Protein AF-A0ABD0QAL6-F1 (afdb_monomer_lite)

Sequence (169 aa):
MEAVLKRLQTLTADQLRDELTGAGVKCGPITATTRSIFEKKLARALLDSQTDGSGDATADSGSSRPAEELQQPISEQNKEEVTHEAETPETESSSEGPCVYYGVCPQPDDPAAEEGSPHVYVNKTKALKVVMKLKSARFKAFATKEDAENFAKGVCVSPHKPSPEKTSA

Secondary structure (DSSP, 8-state):
-HHHHHHHHTS-HHHHHHHHHHTT-------TTTHHHHHHHHHHHHHHTTS-----S--------------------------------------SS---EEEEE--TT-TTS-TTS--EES-HHHHHHHHHHSTT-EEEEESSHHHHHHHHTT---------------

Structure (mmCIF, N/CA/C/O backbone):
data_AF-A0ABD0QAL6-F1
#
_entry.id   AF-A0ABD0QAL6-F1
#
loop_
_atom_site.group_PDB
_atom_site.id
_atom_site.type_symbol
_atom_site.label_atom_id
_atom_site.label_alt_id
_atom_site.label_comp_id
_atom_site.label_asym_id
_atom_site.label_entity_id
_atom_site.label_seq_id
_atom_site.pdbx_PDB_ins_code
_atom_site.Cartn_x
_atom_site.Cartn_y
_atom_site.Cartn_z
_atom_site.occupancy
_atom_site.B_iso_or_equiv
_atom_site.auth_seq_id
_atom_site.auth_comp_id
_atom_site.auth_asym_id
_atom_site.auth_atom_id
_atom_site.pdbx_PDB_model_num
ATOM 1 N N . MET A 1 1 ? 3.673 -25.387 -14.222 1.00 80.38 1 MET A N 1
ATOM 2 C CA . MET A 1 1 ? 4.090 -24.221 -13.404 1.00 80.38 1 MET A CA 1
ATOM 3 C C . MET A 1 1 ? 4.376 -24.588 -11.942 1.00 80.38 1 MET A C 1
ATOM 5 O O . MET A 1 1 ? 5.431 -24.221 -11.444 1.00 80.38 1 MET A O 1
ATOM 9 N N . GLU A 1 2 ? 3.504 -25.327 -11.245 1.00 86.44 2 GLU A N 1
ATOM 10 C CA . GLU A 1 2 ? 3.643 -25.580 -9.792 1.00 86.44 2 GLU A CA 1
ATOM 11 C C . GLU A 1 2 ? 4.881 -26.396 -9.377 1.00 86.44 2 GLU A C 1
ATOM 13 O O . GLU A 1 2 ? 5.520 -26.073 -8.377 1.00 86.44 2 GLU A O 1
ATOM 18 N N . ALA A 1 3 ? 5.287 -27.397 -10.166 1.00 91.50 3 ALA A N 1
ATOM 19 C CA . ALA A 1 3 ? 6.499 -28.178 -9.890 1.00 91.50 3 ALA A CA 1
ATOM 20 C C . ALA A 1 3 ? 7.778 -27.314 -9.884 1.00 91.50 3 ALA A C 1
ATOM 22 O O . ALA A 1 3 ? 8.664 -27.516 -9.055 1.00 91.50 3 ALA A O 1
ATOM 23 N N . VAL A 1 4 ? 7.842 -26.305 -10.763 1.00 92.12 4 VAL A N 1
ATOM 24 C CA . VAL A 1 4 ? 8.952 -25.342 -10.820 1.00 92.12 4 VAL A CA 1
ATOM 25 C C . VAL A 1 4 ? 8.924 -24.435 -9.594 1.00 92.12 4 VAL A C 1
ATOM 27 O O . VAL A 1 4 ? 9.952 -24.260 -8.950 1.00 92.12 4 VAL A O 1
ATOM 30 N N . LEU A 1 5 ? 7.748 -23.930 -9.205 1.00 91.62 5 LEU A N 1
ATOM 31 C CA . LEU A 1 5 ? 7.603 -23.106 -8.000 1.00 91.62 5 LEU A CA 1
ATOM 32 C C . LEU A 1 5 ? 8.067 -23.840 -6.742 1.00 91.62 5 LEU A C 1
ATOM 34 O O . LEU A 1 5 ? 8.791 -23.260 -5.940 1.00 91.62 5 LEU A O 1
ATOM 38 N N . LYS A 1 6 ? 7.730 -25.125 -6.599 1.00 93.94 6 LYS A N 1
ATOM 39 C CA . LYS A 1 6 ? 8.185 -25.938 -5.465 1.00 93.94 6 LYS A CA 1
ATOM 40 C C . LYS A 1 6 ? 9.713 -26.047 -5.408 1.00 93.94 6 LYS A C 1
ATOM 42 O O . LYS A 1 6 ? 10.277 -25.956 -4.323 1.00 93.94 6 LYS A O 1
ATOM 47 N N . ARG A 1 7 ? 10.392 -26.187 -6.556 1.00 94.12 7 ARG A N 1
ATOM 48 C CA . ARG A 1 7 ? 11.866 -26.149 -6.628 1.00 94.12 7 ARG A CA 1
ATOM 49 C C . ARG A 1 7 ? 12.398 -24.768 -6.239 1.00 94.12 7 ARG A C 1
ATOM 51 O O . ARG A 1 7 ? 13.269 -24.682 -5.379 1.00 94.12 7 ARG A O 1
ATOM 58 N N . LEU A 1 8 ? 11.858 -23.697 -6.818 1.00 92.44 8 LEU A N 1
ATOM 59 C CA . LEU A 1 8 ? 12.308 -22.328 -6.539 1.00 92.44 8 LEU A CA 1
ATOM 60 C C . LEU A 1 8 ? 12.112 -21.938 -5.065 1.00 92.44 8 LEU A C 1
ATOM 62 O O . LEU A 1 8 ? 12.945 -21.239 -4.498 1.00 92.44 8 LEU A O 1
ATOM 66 N N . GLN A 1 9 ? 11.074 -22.462 -4.409 1.00 91.62 9 GLN A N 1
ATOM 67 C CA . GLN A 1 9 ? 10.827 -22.249 -2.982 1.00 91.62 9 GLN A CA 1
ATOM 68 C C . GLN A 1 9 ? 11.879 -22.871 -2.063 1.00 91.62 9 GLN A C 1
ATOM 70 O O . GLN A 1 9 ? 12.004 -22.417 -0.925 1.00 91.62 9 GLN A O 1
ATOM 75 N N . THR A 1 10 ? 12.647 -23.860 -2.526 1.00 93.38 10 THR A N 1
ATOM 76 C CA . THR A 1 10 ? 13.748 -24.448 -1.741 1.00 93.38 10 THR A CA 1
ATOM 77 C C . THR A 1 10 ? 15.048 -23.645 -1.821 1.00 93.38 10 THR A C 1
ATOM 79 O O . THR A 1 10 ? 15.939 -23.863 -1.006 1.00 93.38 10 THR A O 1
ATOM 82 N N . LEU A 1 11 ? 15.151 -22.698 -2.761 1.00 92.19 11 LEU A N 1
ATOM 83 C CA . LEU A 1 11 ? 16.345 -21.875 -2.957 1.00 92.19 11 LEU A CA 1
ATOM 84 C C . LEU A 1 11 ? 16.463 -20.780 -1.896 1.00 92.19 11 LEU A C 1
ATOM 86 O O . LEU A 1 11 ? 15.466 -20.205 -1.459 1.00 92.19 11 LEU A O 1
ATOM 90 N N . THR A 1 12 ? 17.681 -20.414 -1.511 1.00 93.50 12 THR A N 1
ATOM 91 C CA . THR A 1 12 ? 17.882 -19.233 -0.658 1.00 93.50 12 THR A CA 1
ATOM 92 C C . THR A 1 12 ? 17.631 -17.938 -1.439 1.00 93.50 12 THR A C 1
ATOM 94 O O . THR A 1 12 ? 17.537 -17.931 -2.667 1.00 93.50 12 THR A O 1
ATOM 97 N N . ALA A 1 13 ? 17.493 -16.813 -0.729 1.00 90.69 13 ALA A N 1
ATOM 98 C CA . ALA A 1 13 ? 17.255 -15.520 -1.370 1.00 90.69 13 ALA A CA 1
ATOM 99 C C . ALA A 1 13 ? 18.382 -15.133 -2.343 1.00 90.69 13 ALA A C 1
ATOM 101 O O . ALA A 1 13 ? 18.096 -14.577 -3.399 1.00 90.69 13 ALA A O 1
ATOM 102 N N . ASP A 1 14 ? 19.636 -15.453 -2.014 1.00 91.56 14 ASP A N 1
ATOM 103 C CA . ASP A 1 14 ? 20.786 -15.188 -2.882 1.00 91.56 14 ASP A CA 1
ATOM 104 C C . ASP A 1 14 ? 20.730 -16.028 -4.162 1.00 91.56 14 ASP A C 1
ATOM 106 O O . ASP A 1 14 ? 20.768 -15.475 -5.257 1.00 91.56 14 ASP A O 1
ATOM 110 N N . GLN A 1 15 ? 20.489 -17.336 -4.034 1.00 93.94 15 GLN A N 1
ATOM 111 C CA . GLN A 1 15 ? 20.359 -18.248 -5.176 1.00 93.94 15 GLN A CA 1
ATOM 112 C C . GLN A 1 15 ? 19.206 -17.859 -6.107 1.00 93.94 15 GLN A C 1
ATOM 114 O O . GLN A 1 15 ? 19.333 -17.911 -7.328 1.00 93.94 15 GLN A O 1
ATOM 119 N N . LEU A 1 16 ? 18.077 -17.429 -5.534 1.00 93.38 16 LEU A N 1
ATOM 120 C CA . LEU A 1 16 ? 16.937 -16.962 -6.315 1.00 93.38 16 LEU A CA 1
ATOM 121 C C . LEU A 1 16 ? 17.275 -15.690 -7.113 1.00 93.38 16 LEU A C 1
ATOM 123 O O . LEU A 1 16 ? 16.787 -15.541 -8.233 1.00 93.38 16 LEU A O 1
ATOM 127 N N . ARG A 1 17 ? 18.106 -14.781 -6.575 1.00 93.00 17 ARG A N 1
ATOM 128 C CA . ARG A 1 17 ? 18.583 -13.604 -7.329 1.00 93.00 17 ARG A CA 1
ATOM 129 C C . ARG A 1 17 ? 19.496 -14.001 -8.478 1.00 93.00 17 ARG A C 1
ATOM 131 O O . ARG A 1 17 ? 19.361 -13.424 -9.557 1.00 93.00 17 ARG A O 1
ATOM 138 N N . ASP A 1 18 ? 20.399 -14.947 -8.246 1.00 92.69 18 ASP A N 1
ATOM 139 C CA . ASP A 1 18 ? 21.348 -15.401 -9.262 1.00 92.69 18 ASP A CA 1
ATOM 140 C C . ASP A 1 18 ? 20.602 -16.048 -10.435 1.00 92.69 18 ASP A C 1
ATOM 142 O O . ASP A 1 18 ? 20.838 -15.678 -11.585 1.00 92.69 18 ASP A O 1
ATOM 146 N N . GLU A 1 19 ? 19.615 -16.911 -10.160 1.00 93.69 19 GLU A N 1
ATOM 147 C CA . GLU A 1 19 ? 18.775 -17.506 -11.210 1.00 93.69 19 GLU A CA 1
ATOM 148 C C . GLU A 1 19 ? 17.905 -16.463 -11.931 1.00 93.69 19 GLU A C 1
ATOM 150 O O . GLU A 1 19 ? 17.787 -16.505 -13.156 1.00 93.69 19 GLU A O 1
ATOM 155 N N . LEU A 1 20 ? 17.336 -15.484 -11.214 1.00 92.81 20 LEU A N 1
ATOM 156 C CA . LEU A 1 20 ? 16.611 -14.383 -11.860 1.00 92.81 20 LEU A CA 1
ATOM 157 C C . LEU A 1 20 ? 17.512 -13.582 -12.801 1.00 92.81 20 LEU A C 1
ATOM 159 O O . LEU A 1 20 ? 17.107 -13.262 -13.917 1.00 92.81 20 LEU A O 1
ATOM 163 N N . THR A 1 21 ? 18.720 -13.254 -12.348 1.00 91.75 21 THR A N 1
ATOM 164 C CA . THR A 1 21 ? 19.684 -12.464 -13.122 1.00 91.75 21 THR A CA 1
ATOM 165 C C . THR A 1 21 ? 20.174 -13.254 -14.333 1.00 91.75 21 THR A C 1
ATOM 167 O O . THR A 1 21 ? 20.230 -12.702 -15.430 1.00 91.75 21 THR A O 1
ATOM 170 N N . GLY A 1 22 ? 20.430 -14.555 -14.166 1.00 89.81 22 GLY A N 1
ATOM 171 C CA . GLY A 1 22 ? 20.777 -15.467 -15.257 1.00 89.81 22 GLY A CA 1
ATOM 172 C C . GLY A 1 22 ? 19.671 -15.598 -16.308 1.00 89.81 22 GLY A C 1
ATOM 173 O O . GLY A 1 22 ? 19.966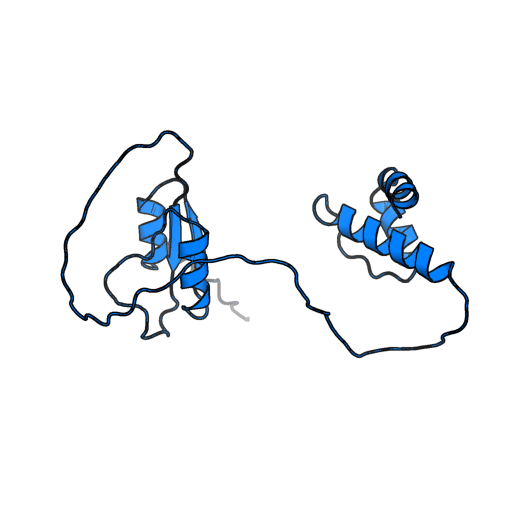 -15.669 -17.495 1.00 89.81 22 GLY A O 1
ATOM 174 N N . ALA A 1 23 ? 18.403 -15.541 -15.894 1.00 91.06 23 ALA A N 1
ATOM 175 C CA . ALA A 1 23 ? 17.250 -15.518 -16.796 1.00 91.06 23 ALA A CA 1
ATOM 176 C C . ALA A 1 23 ? 16.942 -14.121 -17.387 1.00 91.06 23 ALA A C 1
ATOM 178 O O . ALA A 1 23 ? 15.914 -13.946 -18.038 1.00 91.06 23 ALA A O 1
ATOM 179 N N . GLY A 1 24 ? 17.773 -13.099 -17.134 1.00 89.31 24 GLY A N 1
ATOM 180 C CA . GLY A 1 24 ? 17.551 -11.726 -17.616 1.00 89.31 24 GLY A CA 1
ATOM 181 C C . GLY A 1 24 ? 16.399 -10.988 -16.918 1.00 89.31 24 GLY A C 1
ATOM 182 O O . GLY A 1 24 ? 15.935 -9.938 -17.369 1.00 89.31 24 GLY A O 1
ATOM 183 N N . VAL A 1 25 ? 15.917 -11.514 -15.793 1.00 89.50 25 VAL A N 1
ATOM 184 C CA . VAL A 1 25 ? 14.767 -10.995 -15.062 1.00 89.50 25 VAL A CA 1
ATOM 185 C C . VAL A 1 25 ? 15.234 -10.016 -13.980 1.00 89.50 25 VAL A C 1
ATOM 187 O O . VAL A 1 25 ? 15.787 -10.410 -12.957 1.00 89.50 25 VAL A O 1
ATOM 190 N N . LYS A 1 26 ? 14.923 -8.722 -14.146 1.00 87.06 26 LYS A N 1
ATOM 191 C CA . LYS A 1 26 ? 15.266 -7.666 -13.167 1.00 87.06 26 LYS A CA 1
ATOM 192 C C . LYS A 1 26 ? 14.754 -8.018 -11.763 1.00 87.06 26 LYS A C 1
ATOM 194 O O . LYS A 1 26 ? 13.538 -8.148 -11.568 1.00 87.06 26 LYS A O 1
ATOM 199 N N . CYS A 1 27 ? 15.659 -8.162 -10.797 1.00 89.38 27 CYS A N 1
ATOM 200 C CA . CYS A 1 27 ? 15.323 -8.406 -9.397 1.00 89.38 27 CYS A CA 1
ATOM 201 C C . CYS A 1 27 ? 15.561 -7.146 -8.552 1.00 89.38 27 CYS A C 1
ATOM 203 O O . CYS A 1 27 ? 16.517 -6.405 -8.759 1.00 89.38 27 CYS A O 1
ATOM 205 N N . GLY A 1 28 ? 14.627 -6.879 -7.639 1.00 87.31 28 GLY A N 1
ATOM 206 C CA . GLY A 1 28 ? 14.773 -5.868 -6.592 1.00 87.31 28 GLY A CA 1
ATOM 207 C C . GLY A 1 28 ? 15.160 -6.532 -5.266 1.00 87.31 28 GLY A C 1
ATOM 208 O O . GLY A 1 28 ? 15.544 -7.704 -5.262 1.00 87.31 28 GLY A O 1
ATOM 209 N N . PRO A 1 29 ? 15.018 -5.843 -4.122 1.00 92.44 29 PRO A N 1
ATOM 210 C CA . PRO A 1 29 ? 15.246 -6.465 -2.823 1.00 92.44 29 PRO A CA 1
ATOM 211 C C . PRO A 1 29 ? 14.306 -7.665 -2.628 1.00 92.44 29 PRO A C 1
ATOM 213 O O . PRO A 1 29 ? 13.077 -7.533 -2.665 1.00 92.44 29 PRO A O 1
ATOM 216 N N . ILE A 1 30 ? 14.894 -8.849 -2.433 1.00 92.62 30 ILE A N 1
ATOM 217 C CA . ILE A 1 30 ? 14.149 -10.076 -2.141 1.00 92.62 30 ILE A CA 1
ATOM 218 C C . ILE A 1 30 ? 13.861 -10.103 -0.642 1.00 92.62 30 ILE A C 1
ATOM 220 O O . ILE A 1 30 ? 14.725 -10.428 0.169 1.00 92.62 30 ILE A O 1
ATOM 224 N N . THR A 1 31 ? 12.633 -9.740 -0.286 1.00 91.25 31 THR A N 1
ATOM 225 C CA . THR A 1 31 ? 12.100 -9.788 1.078 1.00 91.25 31 THR A CA 1
ATOM 226 C C . THR A 1 31 ? 10.986 -10.833 1.155 1.00 91.25 31 THR A C 1
ATOM 228 O O . THR A 1 31 ? 10.500 -11.319 0.131 1.00 91.25 31 THR A O 1
ATOM 231 N N . ALA A 1 32 ? 10.552 -11.190 2.369 1.00 87.06 32 ALA A N 1
ATOM 232 C CA . ALA A 1 32 ? 9.500 -12.191 2.574 1.00 87.06 32 ALA A CA 1
ATOM 233 C C . ALA A 1 32 ? 8.212 -11.893 1.777 1.00 87.06 32 ALA A C 1
ATOM 235 O O . ALA A 1 32 ? 7.559 -12.813 1.294 1.00 87.06 32 ALA A O 1
ATOM 236 N N . THR A 1 33 ? 7.873 -10.613 1.590 1.00 89.00 33 THR A N 1
ATOM 237 C CA . THR A 1 33 ? 6.663 -10.186 0.872 1.00 89.00 33 THR A CA 1
ATOM 238 C C . THR A 1 33 ? 6.817 -10.199 -0.652 1.00 89.00 33 THR A C 1
ATOM 240 O O . THR A 1 33 ? 5.814 -10.304 -1.356 1.00 89.00 33 THR A O 1
ATOM 243 N N . THR A 1 34 ? 8.044 -10.125 -1.182 1.00 92.75 34 THR A N 1
ATOM 244 C CA . THR A 1 34 ? 8.311 -10.072 -2.633 1.00 92.75 34 THR A CA 1
ATOM 245 C C . THR A 1 34 ? 8.832 -11.387 -3.211 1.00 92.75 34 THR A C 1
ATOM 247 O O . THR A 1 34 ? 8.753 -11.588 -4.425 1.00 92.75 34 THR A O 1
ATOM 250 N N . ARG A 1 35 ? 9.307 -12.321 -2.375 1.00 93.94 35 ARG A N 1
ATOM 251 C CA . ARG A 1 35 ? 9.898 -13.599 -2.808 1.00 93.94 35 ARG A CA 1
ATOM 252 C C . ARG A 1 35 ? 8.987 -14.398 -3.744 1.00 93.94 35 ARG A C 1
ATOM 254 O O . ARG A 1 35 ? 9.406 -14.737 -4.848 1.00 93.94 35 ARG A O 1
ATOM 261 N N . SER A 1 36 ? 7.724 -14.611 -3.372 1.00 93.62 36 SER A N 1
ATOM 262 C CA . SER A 1 36 ? 6.772 -15.396 -4.179 1.00 93.62 36 SER A CA 1
ATOM 263 C C . SER A 1 36 ? 6.466 -14.761 -5.543 1.00 93.62 36 SER A C 1
ATOM 265 O O . SER A 1 36 ? 6.075 -15.455 -6.483 1.00 93.62 36 SER A O 1
ATOM 267 N N . ILE A 1 37 ? 6.636 -13.439 -5.669 1.00 94.62 37 ILE A N 1
ATOM 268 C CA . ILE A 1 37 ? 6.485 -12.720 -6.941 1.00 94.62 37 ILE A CA 1
ATOM 269 C C . ILE A 1 37 ? 7.659 -13.066 -7.859 1.00 94.62 37 ILE A C 1
ATOM 271 O O . ILE A 1 37 ? 7.452 -13.374 -9.033 1.00 94.62 37 ILE A O 1
ATOM 275 N N . PHE A 1 38 ? 8.881 -13.065 -7.324 1.00 94.75 38 PHE A N 1
ATOM 276 C CA . PHE A 1 38 ? 10.079 -13.420 -8.080 1.00 94.75 38 PHE A CA 1
ATOM 277 C C . PHE A 1 38 ? 10.113 -14.902 -8.463 1.00 94.75 38 PHE A C 1
ATOM 279 O O . PHE A 1 38 ? 10.406 -15.199 -9.616 1.00 94.75 38 PHE A O 1
ATOM 286 N N . GLU A 1 39 ? 9.705 -15.812 -7.576 1.00 94.44 39 GLU A N 1
ATOM 287 C CA . GLU A 1 39 ? 9.551 -17.240 -7.902 1.00 94.44 39 GLU A CA 1
ATOM 288 C C . GLU A 1 39 ? 8.601 -17.447 -9.088 1.00 94.44 39 GLU A C 1
ATOM 290 O O . GLU A 1 39 ? 8.933 -18.134 -10.052 1.00 94.44 39 GLU A O 1
ATOM 295 N N . LYS A 1 40 ? 7.427 -16.800 -9.066 1.00 93.75 40 LYS A N 1
ATOM 296 C CA . LYS A 1 40 ? 6.468 -16.860 -10.180 1.00 93.75 40 LYS A CA 1
ATOM 297 C C . LYS A 1 40 ? 7.020 -16.244 -11.454 1.00 93.75 40 LYS A C 1
ATOM 299 O O . LYS A 1 40 ? 6.739 -16.762 -12.531 1.00 93.75 40 LYS A O 1
ATOM 304 N N . LYS A 1 41 ? 7.784 -15.158 -11.345 1.00 93.56 41 LYS A N 1
ATOM 305 C CA . LYS A 1 41 ? 8.376 -14.480 -12.500 1.00 93.56 41 LYS A CA 1
ATOM 306 C C . LYS A 1 41 ? 9.455 -15.338 -13.166 1.00 93.56 41 LYS A C 1
ATOM 308 O O . LYS A 1 41 ? 9.426 -15.487 -14.381 1.00 93.56 41 LYS A O 1
ATOM 313 N N . LEU A 1 42 ? 10.332 -15.961 -12.379 1.00 93.69 42 LEU A N 1
ATOM 314 C CA . LEU A 1 42 ? 11.337 -16.899 -12.882 1.00 93.69 42 LEU A CA 1
ATOM 315 C C . LEU A 1 42 ? 10.691 -18.165 -13.456 1.00 93.69 42 LEU A C 1
ATOM 317 O O . LEU A 1 42 ? 11.055 -18.592 -14.543 1.00 93.69 42 LEU A O 1
ATOM 321 N N . ALA A 1 43 ? 9.680 -18.727 -12.785 1.00 93.88 43 ALA A N 1
ATOM 322 C CA . ALA A 1 43 ? 8.969 -19.897 -13.295 1.00 93.88 43 ALA A CA 1
ATOM 323 C C . ALA A 1 43 ? 8.316 -19.645 -14.664 1.00 93.88 43 ALA A C 1
ATOM 325 O O . ALA A 1 43 ? 8.276 -20.558 -15.481 1.00 93.88 43 ALA A O 1
ATOM 326 N N . ARG A 1 44 ? 7.816 -18.428 -14.922 1.00 91.81 44 ARG A N 1
ATOM 327 C CA . ARG A 1 44 ? 7.306 -18.036 -16.246 1.00 91.81 44 ARG A CA 1
ATOM 328 C C . ARG A 1 44 ? 8.434 -17.951 -17.268 1.00 91.81 44 ARG A C 1
ATOM 330 O O . ARG A 1 44 ? 8.377 -18.672 -18.249 1.00 91.81 44 ARG A O 1
ATOM 337 N N . ALA A 1 45 ? 9.500 -17.207 -16.969 1.00 90.44 45 ALA A N 1
ATOM 338 C CA . ALA A 1 45 ? 10.644 -17.057 -17.872 1.00 90.44 45 ALA A CA 1
ATOM 339 C C . ALA A 1 45 ? 11.275 -18.403 -18.287 1.00 90.44 45 ALA A C 1
ATOM 341 O O . ALA A 1 45 ? 11.662 -18.579 -19.441 1.00 90.44 45 ALA A O 1
ATOM 342 N N . LEU A 1 46 ? 11.343 -19.371 -17.364 1.00 89.44 46 LEU A N 1
ATOM 343 C CA . LEU A 1 46 ? 11.849 -20.720 -17.643 1.00 89.44 46 LEU A CA 1
ATOM 344 C C . LEU A 1 46 ? 10.915 -21.549 -18.533 1.00 89.44 46 LEU A C 1
ATOM 346 O O . LEU A 1 46 ? 11.398 -22.376 -19.300 1.00 89.44 46 LEU A O 1
ATOM 350 N N . LEU A 1 47 ? 9.598 -21.361 -18.412 1.00 87.94 47 LEU A N 1
ATOM 351 C CA . LEU A 1 47 ? 8.622 -22.014 -19.284 1.00 87.94 47 LEU A CA 1
ATOM 352 C C . LEU A 1 47 ? 8.617 -21.355 -20.665 1.00 87.94 47 LEU A C 1
ATOM 354 O O . LEU A 1 47 ? 8.665 -22.071 -21.656 1.00 87.94 47 LEU A O 1
ATOM 358 N N . ASP A 1 48 ? 8.652 -20.023 -20.719 1.00 85.25 48 ASP A N 1
ATOM 359 C CA . ASP A 1 48 ? 8.664 -19.238 -21.958 1.00 85.25 48 ASP A CA 1
ATOM 360 C C . ASP A 1 48 ? 9.934 -19.517 -22.784 1.00 85.25 48 ASP A C 1
ATOM 362 O O . ASP A 1 48 ? 9.865 -19.650 -23.998 1.00 85.25 48 ASP A O 1
ATOM 366 N N . SER A 1 49 ? 11.085 -19.723 -22.132 1.00 74.38 49 SER A N 1
ATOM 367 C CA . SER A 1 49 ? 12.331 -20.131 -22.812 1.00 74.38 49 SER A CA 1
ATOM 368 C C . SER A 1 49 ? 12.298 -21.567 -23.360 1.00 74.38 49 SER A C 1
ATOM 370 O O . SER A 1 49 ? 13.180 -21.952 -24.124 1.00 74.38 49 SER A O 1
ATOM 372 N N . GLN A 1 50 ? 11.332 -22.387 -22.934 1.00 68.69 50 GLN A N 1
ATOM 373 C CA . GLN A 1 50 ? 11.204 -23.793 -23.328 1.00 68.69 50 GLN A CA 1
ATOM 374 C C . GLN A 1 50 ? 10.219 -23.986 -24.494 1.00 68.69 50 GLN A C 1
ATOM 376 O O . GLN A 1 50 ? 10.230 -25.041 -25.123 1.00 68.69 50 GLN A O 1
ATOM 381 N N . THR A 1 51 ? 9.399 -22.976 -24.798 1.00 56.25 51 THR A N 1
ATOM 382 C CA . THR A 1 51 ? 8.476 -22.950 -25.942 1.00 56.25 51 THR A CA 1
ATOM 383 C C . THR A 1 51 ? 9.123 -22.121 -27.055 1.00 56.25 51 THR A C 1
ATOM 385 O O . THR A 1 51 ? 8.950 -20.913 -27.110 1.00 56.25 51 THR A O 1
ATOM 388 N N . ASP A 1 52 ? 9.912 -22.794 -27.892 1.00 47.50 52 ASP A N 1
ATOM 389 C CA . ASP A 1 52 ? 10.303 -22.420 -29.260 1.00 47.50 52 ASP A CA 1
ATOM 390 C C . ASP A 1 52 ? 11.046 -21.080 -29.481 1.00 47.50 52 ASP A C 1
ATOM 392 O O . ASP A 1 52 ? 10.557 -19.980 -29.250 1.00 47.50 52 ASP A O 1
ATOM 396 N N . GLY A 1 53 ? 12.282 -21.193 -29.979 1.00 57.47 53 GLY A N 1
ATOM 397 C CA . GLY A 1 53 ? 13.211 -20.080 -30.161 1.00 57.47 53 GLY A CA 1
ATOM 398 C C . GLY A 1 53 ? 12.859 -19.038 -31.234 1.00 57.47 53 GLY A C 1
ATOM 399 O O . GLY A 1 53 ? 11.935 -19.189 -32.024 1.00 57.47 53 GLY A O 1
ATOM 400 N N . SER A 1 54 ? 13.744 -18.032 -31.302 1.00 50.66 54 SER A N 1
ATOM 401 C CA . SER A 1 54 ? 13.819 -16.920 -32.268 1.00 50.66 54 SER A CA 1
ATOM 402 C C . SER A 1 54 ? 13.036 -15.654 -31.891 1.00 50.66 54 SER A C 1
ATOM 404 O O . SER A 1 54 ? 11.839 -15.544 -32.127 1.00 50.66 54 SER A O 1
ATOM 406 N N . GLY A 1 55 ? 13.758 -14.644 -31.394 1.00 40.62 55 GLY A N 1
ATOM 407 C CA . GLY A 1 55 ? 13.228 -13.298 -31.174 1.00 40.62 55 GLY A CA 1
ATOM 408 C C . GLY A 1 55 ? 14.246 -12.372 -30.517 1.00 40.62 55 GLY A C 1
ATOM 409 O O . GLY A 1 55 ? 14.235 -12.186 -29.306 1.00 40.62 55 GLY A O 1
ATOM 410 N N . ASP A 1 56 ? 15.153 -11.851 -31.335 1.00 44.12 56 ASP A N 1
ATOM 411 C CA . ASP A 1 56 ? 16.074 -10.757 -31.036 1.00 44.12 56 ASP A CA 1
ATOM 412 C C . ASP A 1 56 ? 15.357 -9.474 -30.548 1.00 44.12 56 ASP A C 1
ATOM 414 O O . ASP A 1 56 ? 14.207 -9.220 -30.890 1.00 44.12 56 ASP A O 1
ATOM 418 N N . ALA A 1 57 ? 16.091 -8.709 -29.735 1.00 50.81 57 ALA A N 1
ATOM 419 C CA . ALA A 1 57 ? 15.967 -7.296 -29.363 1.00 50.81 57 ALA A CA 1
ATOM 420 C C . ALA A 1 57 ? 14.585 -6.608 -29.191 1.00 50.81 57 ALA A C 1
ATOM 422 O O . ALA A 1 57 ? 13.827 -6.359 -30.119 1.00 50.81 57 ALA A O 1
ATOM 423 N N . THR A 1 58 ? 14.427 -6.059 -27.977 1.00 52.94 58 THR A N 1
ATOM 424 C CA . THR A 1 58 ? 13.722 -4.804 -27.635 1.00 52.94 58 THR A CA 1
ATOM 425 C C . THR A 1 58 ? 12.228 -4.699 -27.958 1.00 52.94 58 THR A C 1
ATOM 427 O O . THR A 1 58 ? 11.834 -4.381 -29.072 1.00 52.94 58 THR A O 1
ATOM 430 N N . ALA A 1 59 ? 11.398 -4.775 -26.916 1.00 41.44 59 ALA A N 1
ATOM 431 C CA . ALA A 1 59 ? 10.078 -4.156 -26.920 1.00 41.44 59 ALA A CA 1
ATOM 432 C C . ALA A 1 59 ? 9.895 -3.344 -25.632 1.00 41.44 59 ALA A C 1
ATOM 434 O O . ALA A 1 59 ? 9.547 -3.855 -24.567 1.00 41.44 59 ALA A O 1
ATOM 435 N N . ASP A 1 60 ? 10.187 -2.050 -25.751 1.00 55.59 60 ASP A N 1
ATOM 436 C CA . ASP A 1 60 ? 9.276 -1.050 -25.213 1.00 55.59 60 ASP A CA 1
ATOM 437 C C . ASP A 1 60 ? 7.882 -1.293 -25.816 1.00 55.59 60 ASP A C 1
ATOM 439 O O . ASP A 1 60 ? 7.771 -1.638 -26.992 1.00 55.59 60 ASP A O 1
ATOM 443 N N . SER A 1 61 ? 6.857 -1.111 -24.988 1.00 52.25 61 SER A N 1
ATOM 444 C CA . SER A 1 61 ? 5.458 -0.834 -25.328 1.00 52.25 61 SER A CA 1
ATOM 445 C C . SER A 1 61 ? 4.483 -1.805 -24.671 1.00 52.25 61 SER A C 1
ATOM 447 O O . SER A 1 61 ? 4.504 -3.023 -24.850 1.00 52.25 61 SER A O 1
ATOM 449 N N . GLY A 1 62 ? 3.636 -1.214 -23.833 1.00 46.06 62 GLY A N 1
ATOM 450 C CA . GLY A 1 62 ? 2.606 -1.896 -23.082 1.00 46.06 62 GLY A CA 1
ATOM 451 C C . GLY A 1 62 ? 1.415 -2.315 -23.934 1.00 46.06 62 GLY A C 1
ATOM 452 O O . GLY A 1 62 ? 1.063 -1.692 -24.927 1.00 46.06 62 GLY A O 1
ATOM 453 N N . SER A 1 63 ? 0.740 -3.351 -23.467 1.00 44.34 63 SER A N 1
ATOM 454 C CA . SER A 1 63 ? -0.688 -3.620 -23.637 1.00 44.34 63 SER A CA 1
ATOM 455 C C . SER A 1 63 ? -0.907 -5.040 -23.158 1.00 44.34 63 SER A C 1
ATOM 457 O O . SER A 1 63 ? -0.033 -5.883 -23.279 1.00 44.34 63 SER A O 1
ATOM 459 N N . SER A 1 64 ? -2.037 -5.454 -22.642 1.00 41.62 64 SER A N 1
ATOM 460 C CA . SER A 1 64 ? -3.260 -4.837 -22.171 1.00 41.62 64 SER A CA 1
ATOM 461 C C . SER A 1 64 ? -3.996 -6.043 -21.591 1.00 41.62 64 SER A C 1
ATOM 463 O O . SER A 1 64 ? -3.794 -7.186 -22.011 1.00 41.62 64 SER A O 1
ATOM 465 N N . ARG A 1 65 ? -4.834 -5.801 -20.592 1.00 59.56 65 ARG A N 1
ATOM 466 C CA . ARG A 1 65 ? -5.813 -6.786 -20.125 1.00 59.56 65 ARG A CA 1
ATOM 467 C C . ARG A 1 65 ? -6.607 -7.353 -21.315 1.00 59.56 65 ARG A C 1
ATOM 469 O O . ARG A 1 65 ? -6.857 -6.616 -22.267 1.00 59.56 65 ARG A O 1
ATOM 476 N N . PRO A 1 66 ? -7.203 -8.536 -21.134 1.00 44.72 66 PRO A N 1
ATOM 477 C CA . PRO A 1 66 ? -8.617 -8.675 -21.428 1.00 44.72 66 PRO A CA 1
ATOM 478 C C . PRO A 1 66 ? -9.389 -8.743 -20.107 1.00 44.72 66 PRO A C 1
ATOM 480 O O . PRO A 1 66 ? -9.050 -9.500 -19.196 1.00 44.72 66 PRO A O 1
ATOM 483 N N . ALA A 1 67 ? -10.410 -7.893 -19.995 1.00 51.25 67 ALA A N 1
ATOM 484 C CA . ALA A 1 67 ? -11.678 -8.318 -19.403 1.00 51.25 67 ALA A CA 1
ATOM 485 C C . ALA A 1 67 ? -12.228 -9.455 -20.300 1.00 51.25 67 ALA A C 1
ATOM 487 O O . ALA A 1 67 ? -11.821 -9.549 -21.453 1.00 51.25 67 ALA A O 1
ATOM 488 N N . GLU A 1 68 ? -12.996 -10.428 -19.826 1.00 45.91 68 GLU A N 1
ATOM 489 C CA . GLU A 1 68 ? -14.441 -10.371 -19.543 1.00 45.91 68 GLU A CA 1
ATOM 490 C C . GLU A 1 68 ? -14.784 -11.692 -18.808 1.00 45.91 68 GLU A C 1
ATOM 492 O O . GLU A 1 68 ? -14.189 -12.726 -19.098 1.00 45.91 68 GLU A O 1
ATOM 497 N N . GLU A 1 69 ? -15.496 -11.677 -17.681 1.00 44.75 69 GLU A N 1
ATOM 498 C CA . GLU A 1 69 ? -16.967 -11.734 -17.561 1.00 44.75 69 GLU A CA 1
ATOM 499 C C . GLU A 1 69 ? -17.458 -13.162 -17.243 1.00 44.75 69 GLU A C 1
ATOM 501 O O . GLU A 1 69 ? -16.768 -14.142 -17.495 1.00 44.75 69 GLU A O 1
ATOM 506 N N . LEU A 1 70 ? -18.664 -13.218 -16.668 1.00 42.28 70 LEU A N 1
ATOM 507 C CA . LEU A 1 70 ? -19.460 -14.316 -16.114 1.00 42.28 70 LEU A CA 1
ATOM 508 C C . LEU A 1 70 ? -19.325 -14.412 -14.581 1.00 42.28 70 LEU A C 1
ATOM 510 O O . LEU A 1 70 ? -18.284 -14.786 -14.062 1.00 42.28 70 LEU A O 1
ATOM 514 N N . GLN A 1 71 ? -20.320 -14.080 -13.758 1.00 34.53 71 GLN A N 1
ATOM 515 C CA . GLN A 1 71 ? -21.747 -13.837 -13.966 1.00 34.53 71 GLN A CA 1
ATOM 516 C C . GLN A 1 71 ? -22.266 -12.982 -12.793 1.00 34.53 71 GLN A C 1
ATOM 518 O O . GLN A 1 71 ? -21.868 -13.173 -11.643 1.00 34.53 71 GLN A O 1
ATOM 523 N N . GLN A 1 72 ? -23.168 -12.048 -13.099 1.00 44.84 72 GLN A N 1
ATOM 524 C CA . GLN A 1 72 ? -24.075 -11.403 -12.136 1.00 44.84 72 GLN A CA 1
ATOM 525 C C . GLN A 1 72 ? -25.051 -12.457 -11.557 1.00 44.84 72 GLN A C 1
ATOM 527 O O . GLN A 1 72 ? -25.095 -13.565 -12.102 1.00 44.84 72 GLN A O 1
ATOM 532 N N . PRO A 1 73 ? -25.875 -12.160 -10.521 1.00 46.34 73 PRO A N 1
ATOM 533 C CA . PRO A 1 73 ? -27.188 -11.577 -10.859 1.00 46.34 73 PRO A CA 1
ATOM 534 C C . PRO A 1 73 ? -27.872 -10.690 -9.755 1.00 46.34 73 PRO A C 1
ATOM 536 O O . PRO A 1 73 ? -27.691 -10.903 -8.562 1.00 46.34 73 PRO A O 1
ATOM 539 N N . ILE A 1 74 ? -28.687 -9.725 -10.236 1.00 39.50 74 ILE A N 1
ATOM 540 C CA . ILE A 1 74 ? -29.971 -9.119 -9.742 1.00 39.50 74 ILE A CA 1
ATOM 541 C C . ILE A 1 74 ? -30.109 -8.470 -8.346 1.00 39.50 74 ILE A C 1
ATOM 543 O O . ILE A 1 74 ? -29.968 -9.117 -7.318 1.00 39.50 74 ILE A O 1
ATOM 547 N N . SER A 1 75 ? -30.503 -7.187 -8.320 1.00 37.59 75 SER A N 1
ATOM 548 C CA . SER A 1 75 ? -31.896 -6.691 -8.131 1.00 37.59 75 SER A CA 1
ATOM 549 C C . SER A 1 75 ? -31.831 -5.183 -7.849 1.00 37.59 75 SER A C 1
ATOM 551 O O . SER A 1 75 ? -31.104 -4.730 -6.973 1.00 37.59 75 SER A O 1
ATOM 553 N N . GLU A 1 76 ? -32.293 -4.361 -8.788 1.00 39.28 76 GLU A N 1
ATOM 554 C CA . GLU A 1 76 ? -33.656 -3.808 -8.874 1.00 39.28 76 GLU A CA 1
ATOM 555 C C . GLU A 1 76 ? -33.855 -2.545 -8.029 1.00 39.28 76 GLU A C 1
ATOM 557 O O . GLU A 1 76 ? -33.825 -2.5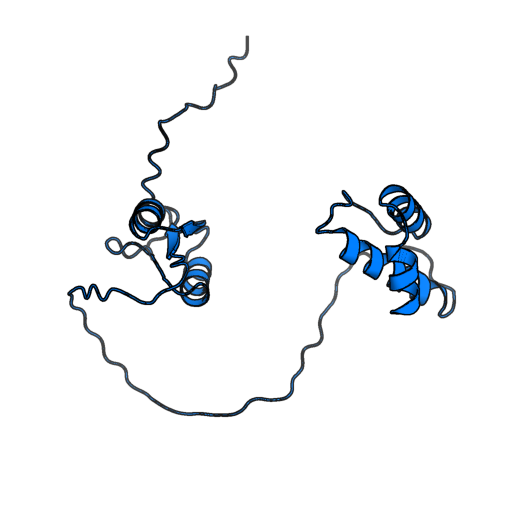58 -6.807 1.00 39.28 76 GLU A O 1
ATOM 562 N N . GLN A 1 77 ? -34.082 -1.458 -8.769 1.00 43.81 77 GLN A N 1
ATOM 563 C CA . GLN A 1 77 ? -35.089 -0.433 -8.510 1.00 43.81 77 GLN A CA 1
ATOM 564 C C . GLN A 1 77 ? -35.213 0.100 -7.075 1.00 43.81 77 GLN A C 1
ATOM 566 O O . GLN A 1 77 ? -35.973 -0.422 -6.268 1.00 43.81 77 GLN A O 1
ATOM 571 N N . ASN A 1 78 ? -34.678 1.301 -6.851 1.00 36.00 78 ASN A N 1
ATOM 572 C CA . ASN A 1 78 ? -35.548 2.377 -6.387 1.00 36.00 78 ASN A CA 1
ATOM 573 C C . ASN A 1 78 ? -35.030 3.747 -6.856 1.00 36.00 78 ASN A C 1
ATOM 575 O O . ASN A 1 78 ? -33.836 4.040 -6.824 1.00 36.00 78 ASN A O 1
ATOM 579 N N . LYS A 1 79 ? -35.975 4.522 -7.369 1.00 52.69 79 LYS A N 1
ATOM 580 C CA . LYS A 1 79 ? -35.9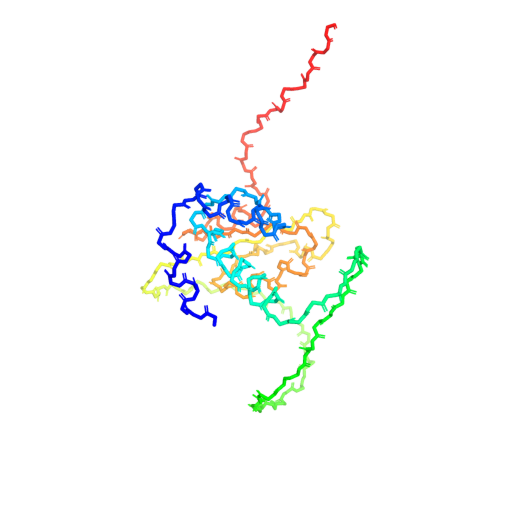06 5.886 -7.871 1.00 52.69 79 LYS A CA 1
ATOM 581 C C . LYS A 1 79 ? -36.521 6.744 -6.774 1.00 52.69 79 LYS A C 1
ATOM 583 O O . LYS A 1 79 ? -37.680 6.497 -6.495 1.00 52.69 79 LYS A O 1
ATOM 588 N N . GLU A 1 80 ? -35.797 7.747 -6.287 1.00 37.25 80 GLU A N 1
ATOM 589 C CA . GLU A 1 80 ? -36.276 9.017 -5.694 1.00 37.25 80 GLU A CA 1
ATOM 590 C C . GLU A 1 80 ? -35.019 9.688 -5.102 1.00 37.25 80 GLU A C 1
ATOM 592 O O . GLU A 1 80 ? -34.335 9.118 -4.260 1.00 37.25 80 GLU A O 1
ATOM 597 N N . GLU A 1 81 ? -34.444 10.726 -5.719 1.00 47.34 81 GLU A N 1
ATOM 598 C CA . GLU A 1 81 ? -34.807 12.134 -5.485 1.00 47.34 81 GLU A CA 1
ATOM 599 C C . GLU A 1 81 ? -35.546 12.327 -4.164 1.00 47.34 81 GLU A C 1
ATOM 601 O O . GLU A 1 81 ? -36.745 12.127 -4.154 1.00 47.34 81 GLU A O 1
ATOM 606 N N . VAL A 1 82 ? -34.848 12.733 -3.098 1.00 32.62 82 VAL A N 1
ATOM 607 C CA . VAL A 1 82 ? -35.315 13.743 -2.137 1.00 32.62 82 VAL A CA 1
ATOM 608 C C . VAL A 1 82 ? -34.082 14.311 -1.412 1.00 32.62 82 VAL A C 1
ATOM 610 O O . VAL A 1 82 ? -33.190 13.592 -0.968 1.00 32.62 82 VAL A O 1
ATOM 613 N N . THR A 1 83 ? -34.044 15.636 -1.402 1.00 37.38 83 THR A N 1
ATOM 614 C CA . THR A 1 83 ? -33.147 16.590 -0.741 1.00 37.38 83 THR A CA 1
ATOM 615 C C . THR A 1 83 ? -33.239 16.474 0.803 1.00 37.38 83 THR A C 1
ATOM 617 O O . THR A 1 83 ? -33.869 15.559 1.310 1.00 37.38 83 THR A O 1
ATOM 620 N N . HIS A 1 84 ? -32.695 17.442 1.553 1.00 37.06 84 HIS A N 1
ATOM 621 C CA . HIS A 1 84 ? -32.880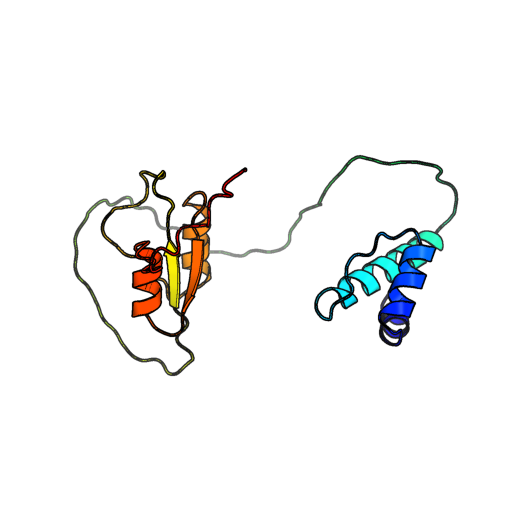 17.700 3.003 1.00 37.06 84 HIS A CA 1
ATOM 622 C C . HIS A 1 84 ? -31.980 16.836 3.926 1.00 37.06 84 HIS A C 1
ATOM 624 O O . HIS A 1 84 ? -32.195 15.641 4.079 1.00 37.06 84 HIS A O 1
ATOM 630 N N . GLU A 1 85 ? -30.833 17.328 4.411 1.00 45.66 85 GLU A N 1
ATOM 631 C CA . GLU A 1 85 ? -30.638 18.345 5.473 1.00 45.66 85 GLU A CA 1
ATOM 632 C C . GLU A 1 85 ? -31.226 17.921 6.842 1.00 45.66 85 GLU A C 1
ATOM 634 O O . GLU A 1 85 ? -32.395 17.556 6.918 1.00 45.66 85 GLU A O 1
ATOM 639 N N . ALA A 1 86 ? -30.419 18.098 7.903 1.00 33.34 86 ALA A N 1
ATOM 640 C CA . ALA A 1 86 ? -30.652 17.890 9.351 1.00 33.34 86 ALA A CA 1
ATOM 641 C C . ALA A 1 86 ? -30.315 16.480 9.898 1.00 33.34 86 ALA A C 1
ATOM 643 O O . ALA A 1 86 ? -30.891 15.480 9.497 1.00 33.34 86 ALA A O 1
ATOM 644 N N . GLU A 1 87 ? -29.236 16.294 10.665 1.00 37.22 87 GLU A N 1
ATOM 645 C CA . GLU A 1 87 ? -28.963 16.667 12.072 1.00 37.22 87 GLU A CA 1
ATOM 646 C C . GLU A 1 87 ? -29.198 15.469 13.017 1.00 37.22 87 GLU A C 1
ATOM 648 O O . GLU A 1 87 ? -30.216 14.790 12.950 1.00 37.22 87 GLU A O 1
ATOM 653 N N . THR A 1 88 ? -28.252 15.294 13.944 1.00 30.61 88 THR A N 1
ATOM 654 C CA . THR A 1 88 ? -28.281 14.529 15.209 1.00 30.61 88 THR A CA 1
ATOM 655 C C . THR A 1 88 ? -27.750 13.080 15.274 1.00 30.61 88 THR A C 1
ATOM 657 O O . THR A 1 88 ? -27.808 12.327 14.304 1.00 30.61 88 THR A O 1
ATOM 660 N N . PRO A 1 89 ? -27.100 12.729 16.412 1.00 55.28 89 PRO A N 1
ATOM 661 C CA . PRO A 1 89 ? -26.008 11.765 16.496 1.00 55.28 89 PRO A CA 1
ATOM 662 C C . PRO A 1 89 ? -26.393 10.520 17.300 1.00 55.28 89 PRO A C 1
ATOM 664 O O . PRO A 1 89 ? -26.714 10.620 18.480 1.00 55.28 89 PRO A O 1
ATOM 667 N N . GLU A 1 90 ? -26.254 9.331 16.722 1.00 37.28 90 GLU A N 1
ATOM 668 C CA . GLU A 1 90 ? -26.511 8.095 17.467 1.00 37.28 90 GLU A CA 1
ATOM 669 C C . GLU A 1 90 ? -25.216 7.322 17.710 1.00 37.28 90 GLU A C 1
ATOM 671 O O . GLU A 1 90 ? -24.614 6.676 16.851 1.00 37.28 90 GLU A O 1
ATOM 676 N N . THR A 1 91 ? -24.762 7.502 18.949 1.00 47.91 91 THR A N 1
ATOM 677 C CA . THR A 1 91 ? -23.862 6.614 19.668 1.00 47.91 91 THR A CA 1
ATOM 678 C C . THR A 1 91 ? -24.596 5.304 19.900 1.00 47.91 91 THR A C 1
ATOM 680 O O . THR A 1 91 ? -25.450 5.240 20.770 1.00 47.91 91 THR A O 1
ATOM 683 N N . GLU A 1 92 ? -24.221 4.256 19.174 1.00 43.34 92 GLU A N 1
ATOM 684 C CA . GLU A 1 92 ? -24.640 2.889 19.479 1.00 43.34 92 GLU A CA 1
ATOM 685 C C . GLU A 1 92 ? -23.374 2.033 19.583 1.00 43.34 92 GLU A C 1
ATOM 687 O O . GLU A 1 92 ? -22.637 1.790 18.623 1.00 43.34 92 GLU A O 1
ATOM 692 N N . SER A 1 93 ? -23.068 1.702 20.834 1.00 47.19 93 SER A N 1
ATOM 693 C CA . SER A 1 93 ? -21.930 0.915 21.285 1.00 47.19 93 SER A CA 1
ATOM 694 C C . SER A 1 93 ? -22.094 -0.581 20.987 1.00 47.19 93 SER A C 1
ATOM 696 O O . SER A 1 93 ? -23.204 -1.070 20.820 1.00 47.19 93 SER A O 1
ATOM 698 N N . SER A 1 94 ? -20.977 -1.304 21.109 1.00 49.75 94 SER A N 1
ATOM 699 C CA . SER A 1 94 ? -20.916 -2.733 21.453 1.00 49.75 94 SER A CA 1
ATOM 700 C C . SER A 1 94 ? -21.195 -3.736 20.327 1.00 49.75 94 SER A C 1
ATOM 702 O O . SER A 1 94 ? -22.304 -4.217 20.139 1.00 49.75 94 SER A O 1
ATOM 704 N N . SER A 1 95 ? -20.127 -4.184 19.660 1.00 43.84 95 SER A N 1
ATOM 705 C CA . SER A 1 95 ? -20.025 -5.603 19.303 1.00 43.84 95 SER A CA 1
ATOM 706 C C . SER A 1 95 ? -18.571 -6.055 19.419 1.00 43.84 95 SER A C 1
ATOM 708 O O . SER A 1 95 ? -17.640 -5.365 19.007 1.00 43.84 95 SER A O 1
ATOM 710 N N . GLU A 1 96 ? -18.401 -7.177 20.099 1.00 47.75 96 GLU A N 1
ATOM 711 C CA . GLU A 1 96 ? -17.149 -7.735 20.586 1.00 47.75 96 GLU A CA 1
ATOM 712 C C . GLU A 1 96 ? -16.248 -8.178 19.420 1.00 47.75 96 GLU A C 1
ATOM 714 O O . GLU A 1 96 ? -16.457 -9.207 18.783 1.00 47.75 96 GLU A O 1
ATOM 719 N N . GLY A 1 97 ? -15.231 -7.374 19.123 1.00 56.81 97 GLY A N 1
ATOM 720 C CA . GLY A 1 97 ? -14.194 -7.639 18.130 1.00 56.81 97 GLY A CA 1
ATOM 721 C C . GLY A 1 97 ? -13.187 -6.485 18.106 1.00 56.81 97 GLY A C 1
ATOM 722 O O . GLY A 1 97 ? -13.450 -5.443 18.709 1.00 56.81 97 GLY A O 1
ATOM 723 N N . PRO A 1 98 ? -12.015 -6.615 17.455 1.00 58.28 98 PRO A N 1
ATOM 724 C CA . PRO A 1 98 ? -11.106 -5.485 17.292 1.00 58.28 98 PRO A CA 1
ATOM 725 C C . PRO A 1 98 ? -11.802 -4.383 16.475 1.00 58.28 98 PRO A C 1
ATOM 727 O O . PRO A 1 98 ? -11.885 -4.469 15.249 1.00 58.28 98 PRO A O 1
ATOM 730 N N . CYS A 1 99 ? -12.331 -3.359 17.148 1.00 73.69 99 CYS A N 1
ATOM 731 C CA . CYS A 1 99 ? -12.958 -2.207 16.506 1.00 73.69 99 CYS A CA 1
ATOM 732 C C . CYS A 1 99 ? -11.877 -1.369 15.815 1.00 73.69 99 CYS A C 1
ATOM 734 O O . CYS A 1 99 ? -11.242 -0.517 16.431 1.00 73.69 99 CYS A O 1
ATOM 736 N N . VAL A 1 100 ? -11.625 -1.646 14.535 1.00 89.62 100 VAL A N 1
ATOM 737 C CA . VAL A 1 100 ? -10.724 -0.839 13.709 1.00 89.62 100 VAL A CA 1
ATOM 738 C C . VAL A 1 100 ? -11.515 0.318 13.104 1.00 89.62 100 VAL A C 1
ATOM 740 O O . VAL A 1 100 ? -12.446 0.106 12.329 1.00 89.62 100 VAL A O 1
ATOM 743 N N . TYR A 1 101 ? -11.114 1.542 13.430 1.00 93.50 101 TYR A N 1
ATOM 744 C CA . TYR A 1 101 ? -11.682 2.778 12.899 1.00 93.50 101 TYR A CA 1
ATOM 745 C C . TYR A 1 101 ? -10.785 3.337 11.798 1.00 93.50 101 TYR A C 1
ATOM 747 O O . TYR A 1 101 ? -9.562 3.315 11.898 1.00 93.50 101 TYR A O 1
ATOM 755 N N . TYR A 1 102 ? -11.380 3.861 10.737 1.00 94.38 102 TYR A N 1
ATOM 756 C CA . TYR A 1 102 ? -10.681 4.370 9.567 1.00 94.38 102 TYR A CA 1
ATOM 757 C C . TYR A 1 102 ? -10.890 5.874 9.442 1.00 94.38 102 TYR A C 1
ATOM 759 O O . TYR A 1 102 ? -11.995 6.312 9.131 1.00 94.38 102 TYR A O 1
ATOM 767 N N . GLY A 1 103 ? -9.834 6.655 9.656 1.00 93.19 103 GLY A N 1
ATOM 768 C CA . GLY A 1 103 ? -9.844 8.101 9.449 1.00 93.19 103 GLY A CA 1
ATOM 769 C C . GLY A 1 103 ? -9.397 8.465 8.033 1.00 93.19 103 GLY A C 1
ATOM 770 O O . GLY A 1 103 ? -8.445 7.875 7.506 1.00 93.19 103 GLY A O 1
ATOM 771 N N . VAL A 1 104 ? -10.063 9.450 7.431 1.00 92.69 104 VAL A N 1
ATOM 772 C CA . VAL A 1 104 ? -9.699 10.053 6.142 1.00 92.69 104 VAL A CA 1
ATOM 773 C C . VAL A 1 104 ? -9.450 11.545 6.349 1.00 92.69 104 VAL A C 1
ATOM 775 O O . VAL A 1 104 ? -10.333 12.263 6.793 1.00 92.69 104 VAL A O 1
ATOM 778 N N . CYS A 1 105 ? -8.243 12.009 6.046 1.00 90.81 105 CYS A N 1
ATOM 779 C CA . CYS A 1 105 ? -7.856 13.414 6.128 1.00 90.81 105 CYS A CA 1
ATOM 780 C C . CYS A 1 105 ? -7.792 13.995 4.705 1.00 90.81 105 CYS A C 1
ATOM 782 O O . CYS A 1 105 ? -6.878 13.607 3.964 1.00 90.81 105 CYS A O 1
ATOM 784 N N . PRO A 1 106 ? -8.718 14.887 4.305 1.00 86.38 106 PRO A N 1
ATOM 785 C CA . PRO A 1 106 ? -8.601 15.658 3.066 1.00 86.38 106 PRO A CA 1
ATOM 786 C C . PRO A 1 106 ? -7.358 16.569 3.089 1.00 86.38 106 PRO A C 1
ATOM 788 O O . PRO A 1 106 ? -6.861 16.915 4.163 1.00 86.38 106 PRO A O 1
ATOM 791 N N . GLN A 1 107 ? -6.844 16.964 1.918 1.00 79.56 107 GLN A N 1
ATOM 792 C CA . GLN A 1 107 ? -5.885 18.073 1.826 1.00 79.56 107 GLN A CA 1
ATOM 793 C C . GLN A 1 107 ? -6.628 19.414 1.671 1.00 79.56 107 GLN A C 1
ATOM 795 O O . GLN A 1 107 ? -7.668 19.438 1.018 1.00 79.56 107 GLN A O 1
ATOM 800 N N . PRO A 1 108 ? -6.089 20.523 2.214 1.00 62.19 108 PRO A N 1
ATOM 801 C CA . PRO A 1 108 ? -6.757 21.834 2.279 1.00 62.19 108 PRO A CA 1
ATOM 802 C C . PRO A 1 108 ? -6.967 22.566 0.931 1.00 62.19 108 PRO A C 1
ATOM 804 O O . PRO A 1 108 ? -7.291 23.746 0.937 1.00 62.19 108 PRO A O 1
ATOM 807 N N . ASP A 1 109 ? -6.823 21.889 -0.211 1.00 58.00 109 ASP A N 1
ATOM 808 C CA . ASP A 1 109 ? -7.070 22.431 -1.562 1.00 58.00 109 ASP A CA 1
ATOM 809 C C . ASP A 1 109 ? -8.358 21.870 -2.209 1.00 58.00 109 ASP A C 1
ATOM 811 O O . ASP A 1 109 ? -8.624 22.114 -3.387 1.00 58.00 109 ASP A O 1
ATOM 815 N N . ASP A 1 110 ? -9.159 21.090 -1.470 1.00 55.69 110 ASP A N 1
ATOM 816 C CA . ASP A 1 110 ? -10.396 20.481 -1.976 1.00 55.69 110 ASP A CA 1
ATOM 817 C C . ASP A 1 110 ? -11.640 21.130 -1.327 1.00 55.69 110 ASP A C 1
ATOM 819 O O . ASP A 1 110 ? -11.915 20.873 -0.152 1.00 55.69 110 ASP A O 1
ATOM 823 N N . PRO A 1 111 ? -12.420 21.954 -2.058 1.00 53.84 111 PRO A N 1
ATOM 824 C CA . PRO A 1 111 ? -13.638 22.583 -1.539 1.00 53.84 111 PRO A CA 1
ATOM 825 C C . PRO A 1 111 ? -14.781 21.580 -1.301 1.00 53.84 111 PRO A C 1
ATOM 827 O O . PRO A 1 111 ? -15.837 21.972 -0.821 1.00 53.84 111 PRO A O 1
ATOM 830 N N . ALA A 1 112 ? -14.590 20.295 -1.633 1.00 52.72 112 ALA A N 1
ATOM 831 C CA . ALA A 1 112 ? -15.516 19.213 -1.295 1.00 52.72 112 ALA A CA 1
ATOM 832 C C . ALA A 1 112 ? -15.323 18.663 0.132 1.00 52.72 112 ALA A C 1
ATOM 834 O O . ALA A 1 112 ? -16.004 17.714 0.529 1.00 52.72 112 ALA A O 1
ATOM 835 N N . ALA A 1 113 ? -14.381 19.217 0.903 1.00 55.34 113 ALA A N 1
ATOM 836 C CA . ALA A 1 113 ? -14.295 18.977 2.333 1.00 55.34 113 ALA A CA 1
ATOM 837 C C . ALA A 1 113 ? -15.460 19.703 3.017 1.00 55.34 113 ALA A C 1
ATOM 839 O O . ALA A 1 113 ? -15.292 20.819 3.490 1.00 55.34 113 ALA A O 1
ATOM 840 N N . GLU A 1 114 ? -16.639 19.072 3.034 1.00 59.88 114 GLU A N 1
ATOM 841 C CA . GLU A 1 114 ? -17.788 19.493 3.842 1.00 59.88 114 GLU A CA 1
ATOM 842 C C . GLU A 1 114 ? -17.304 19.731 5.285 1.00 59.88 114 GLU A C 1
ATOM 844 O O . GLU A 1 114 ? -17.014 18.801 6.051 1.00 59.88 114 GLU A O 1
ATOM 849 N N . GLU A 1 115 ? -17.091 21.007 5.598 1.00 58.16 115 GLU A N 1
ATOM 850 C CA . GLU A 1 115 ? -16.325 21.500 6.734 1.00 58.16 115 GLU A CA 1
ATOM 851 C C . GLU A 1 115 ? -17.183 21.377 7.995 1.00 58.16 115 GLU A C 1
ATOM 853 O O . GLU A 1 115 ? -17.886 22.294 8.403 1.00 58.16 115 GLU A O 1
ATOM 858 N N . GLY A 1 116 ? -17.192 20.195 8.605 1.00 58.84 116 GLY A N 1
ATOM 859 C CA . GLY A 1 116 ? -17.894 20.023 9.878 1.00 58.84 116 GLY A CA 1
ATOM 860 C C . GLY A 1 116 ? -17.898 18.611 10.435 1.00 58.84 116 GLY A C 1
ATOM 861 O O . GLY A 1 116 ? -17.882 18.439 11.653 1.00 58.84 116 GLY A O 1
ATOM 862 N N . SER A 1 117 ? -17.848 17.589 9.574 1.00 66.44 117 SER A N 1
ATOM 863 C CA . SER A 1 117 ? -17.917 16.191 10.016 1.00 66.44 117 SER A CA 1
ATOM 864 C C . SER A 1 117 ? -16.581 15.458 9.830 1.00 66.44 117 SER A C 1
ATOM 866 O O . SER A 1 117 ? -16.075 15.368 8.708 1.00 66.44 117 SER A O 1
ATOM 868 N N . PRO A 1 118 ? -15.980 14.894 10.899 1.00 76.75 118 PRO A N 1
ATOM 869 C CA . PRO A 1 118 ? -14.773 14.090 10.766 1.00 76.75 118 PRO A CA 1
ATOM 870 C C . PRO A 1 118 ? -15.070 12.832 9.942 1.00 76.75 118 PRO A C 1
ATOM 872 O O . PRO A 1 118 ? -15.972 12.057 10.256 1.00 76.75 118 PRO A O 1
ATOM 875 N N . HIS A 1 119 ? -14.282 12.607 8.891 1.00 87.25 119 HIS A N 1
ATOM 876 C CA . HIS A 1 119 ? -14.420 11.464 7.991 1.00 87.25 119 HIS A CA 1
ATOM 877 C C . HIS A 1 119 ? -13.874 10.179 8.649 1.00 87.25 119 HIS A C 1
ATOM 879 O O . HIS A 1 119 ? -12.805 9.679 8.284 1.00 87.25 119 HIS A O 1
ATOM 885 N N . VAL A 1 120 ? -14.605 9.657 9.636 1.00 91.81 120 VAL A N 1
ATOM 886 C CA . VAL A 1 120 ? -14.292 8.419 10.363 1.00 91.81 120 VAL A CA 1
ATOM 887 C C . VAL A 1 120 ? -15.294 7.330 10.013 1.00 91.81 120 VAL A C 1
ATOM 889 O O . VAL A 1 120 ? -16.504 7.528 10.065 1.00 91.81 120 VAL A O 1
ATOM 892 N N . TYR A 1 121 ? -14.785 6.148 9.684 1.00 91.88 121 TYR A N 1
ATOM 893 C CA . TYR A 1 121 ? -15.598 5.025 9.234 1.00 91.88 121 TYR A CA 1
ATOM 894 C C . TYR A 1 121 ? -15.210 3.745 9.959 1.00 91.88 121 TYR A C 1
ATOM 896 O O . TYR A 1 121 ? -14.036 3.480 10.173 1.00 91.88 121 TYR A O 1
ATOM 904 N N . VAL A 1 122 ? -16.189 2.893 10.243 1.00 92.12 122 VAL A N 1
ATOM 905 C CA . VAL A 1 122 ? -15.943 1.525 10.736 1.00 92.12 122 VAL A CA 1
ATOM 906 C C . VAL A 1 122 ? -15.667 0.560 9.572 1.00 92.12 122 VAL A C 1
ATOM 908 O O . VAL A 1 122 ? -14.961 -0.431 9.713 1.00 92.12 122 VAL A O 1
ATOM 911 N N . ASN A 1 123 ? -16.159 0.877 8.369 1.00 91.50 123 ASN A N 1
ATOM 912 C CA . ASN A 1 123 ? -16.021 0.010 7.199 1.00 91.50 123 ASN A CA 1
ATOM 913 C C . ASN A 1 123 ? -14.895 0.500 6.282 1.00 91.50 123 ASN A C 1
ATOM 915 O O . ASN A 1 123 ? -14.985 1.589 5.707 1.00 91.50 123 ASN A O 1
ATOM 919 N N . LYS A 1 124 ? -13.898 -0.358 6.034 1.00 92.50 124 LYS A N 1
ATOM 920 C CA . LYS A 1 124 ? -12.765 -0.071 5.134 1.00 92.50 124 LYS A CA 1
ATOM 921 C C . LYS A 1 124 ? -13.211 0.370 3.738 1.00 92.50 124 LYS A C 1
ATOM 923 O O . LYS A 1 124 ? -12.638 1.286 3.162 1.00 92.50 124 LYS A O 1
ATOM 928 N N . THR A 1 125 ? -14.240 -0.269 3.185 1.00 93.62 125 THR A N 1
ATOM 929 C CA . THR A 1 125 ? -14.740 0.030 1.833 1.00 93.62 125 THR A CA 1
ATOM 930 C C . THR A 1 125 ? -15.401 1.401 1.746 1.00 93.62 125 THR A C 1
ATOM 932 O O . THR A 1 125 ? -15.187 2.109 0.765 1.00 93.62 125 THR A O 1
ATOM 935 N N . LYS A 1 126 ? -16.164 1.805 2.771 1.00 90.56 126 LYS A N 1
ATOM 936 C CA . LYS A 1 126 ? -16.758 3.148 2.847 1.00 90.56 126 LYS A CA 1
ATOM 937 C C . LYS A 1 126 ? -15.663 4.213 2.899 1.00 90.56 126 LYS A C 1
ATOM 939 O O . LYS A 1 126 ? -15.695 5.141 2.100 1.00 90.56 126 LYS A O 1
ATOM 944 N N . ALA A 1 127 ? -14.654 4.012 3.745 1.00 92.56 127 ALA A N 1
ATOM 945 C CA . ALA A 1 127 ? -13.516 4.918 3.833 1.00 92.56 127 ALA A CA 1
ATOM 946 C C . ALA A 1 127 ? -12.741 5.021 2.510 1.00 92.56 127 ALA A C 1
ATOM 948 O O . ALA A 1 127 ? -12.462 6.120 2.049 1.00 92.56 127 ALA A O 1
ATOM 949 N N . LEU A 1 128 ? -12.446 3.895 1.848 1.00 92.19 128 LEU A N 1
ATOM 950 C CA . L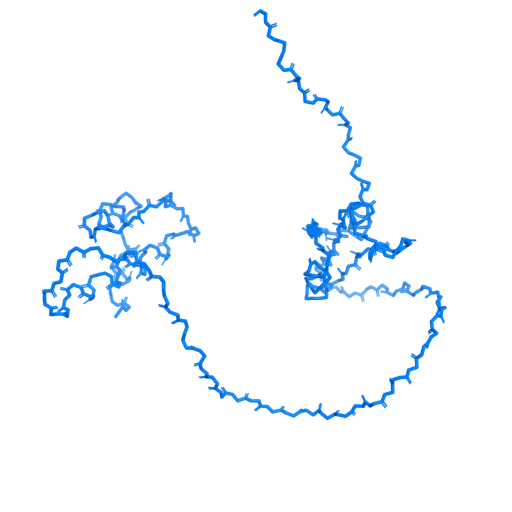EU A 1 128 ? -11.736 3.901 0.564 1.00 92.19 128 LEU A CA 1
ATOM 951 C C . LEU A 1 128 ? -12.512 4.632 -0.538 1.00 92.19 128 LEU A C 1
ATOM 953 O O . LEU A 1 128 ? -11.905 5.367 -1.309 1.00 92.19 128 LEU A O 1
ATOM 957 N N . LYS A 1 129 ? -13.845 4.502 -0.591 1.00 92.38 129 LYS A N 1
ATOM 958 C CA . LYS A 1 129 ? -14.673 5.277 -1.535 1.00 92.38 129 LYS A CA 1
ATOM 959 C C . LYS A 1 129 ? -14.489 6.784 -1.349 1.00 92.38 129 LYS A C 1
ATOM 961 O O . LYS A 1 129 ? -14.465 7.517 -2.329 1.00 92.38 129 LYS A O 1
ATOM 966 N N . VAL A 1 130 ? -14.355 7.235 -0.108 1.00 90.81 130 VAL A N 1
ATOM 967 C CA . VAL A 1 130 ? -14.147 8.648 0.234 1.00 90.81 130 VAL A CA 1
ATOM 968 C C . VAL A 1 130 ? -12.726 9.088 -0.115 1.00 90.81 130 VAL A C 1
ATOM 970 O O . VAL A 1 130 ? -12.554 10.125 -0.741 1.00 90.81 130 VAL A O 1
ATOM 973 N N . VAL A 1 131 ? -11.718 8.259 0.172 1.00 90.44 131 VAL A N 1
ATOM 974 C CA . VAL A 1 131 ? -10.312 8.497 -0.220 1.00 90.44 131 VAL A CA 1
ATOM 975 C C . VAL A 1 131 ? -10.154 8.633 -1.734 1.00 90.44 131 VAL A C 1
ATOM 977 O O . VAL A 1 131 ? -9.323 9.398 -2.197 1.00 90.44 131 VAL A O 1
ATOM 980 N N . MET A 1 132 ? -10.947 7.900 -2.519 1.00 90.38 132 MET A N 1
ATOM 981 C CA . MET A 1 132 ? -10.936 8.017 -3.980 1.00 90.38 132 MET A CA 1
ATOM 982 C C . MET A 1 132 ? -11.618 9.294 -4.486 1.00 90.38 132 MET A C 1
ATOM 984 O O . MET A 1 132 ? -11.290 9.756 -5.576 1.00 90.38 132 MET A O 1
ATOM 988 N N . LYS A 1 133 ? -12.575 9.843 -3.727 1.00 87.75 133 LYS A N 1
ATOM 989 C CA . LYS A 1 133 ? -13.264 11.098 -4.062 1.00 87.75 133 LYS A CA 1
ATOM 990 C C . LYS A 1 133 ? -12.419 12.319 -3.708 1.00 87.75 133 LYS A C 1
ATOM 992 O O . LYS A 1 133 ? -12.359 13.253 -4.497 1.00 87.75 133 LYS A O 1
ATOM 997 N N . LEU A 1 134 ? -11.766 12.282 -2.550 1.00 85.88 134 LEU A N 1
ATOM 998 C CA . LEU A 1 134 ? -10.934 13.366 -2.043 1.00 85.88 134 LEU A CA 1
ATOM 999 C C . LEU A 1 134 ? -9.520 13.254 -2.619 1.00 85.88 134 LEU A C 1
ATOM 1001 O O . LEU A 1 134 ? -8.773 12.320 -2.309 1.00 85.88 134 LEU A O 1
ATOM 1005 N N . LYS A 1 135 ? -9.126 14.210 -3.460 1.00 83.81 135 LYS A N 1
ATOM 1006 C CA . LYS A 1 135 ? -7.792 14.181 -4.077 1.00 83.81 135 LYS A CA 1
ATOM 1007 C C . LYS A 1 135 ? -6.719 14.326 -2.998 1.00 83.81 135 LYS A C 1
ATOM 1009 O O . LYS A 1 135 ? -6.781 15.210 -2.153 1.00 83.81 135 LYS A O 1
ATOM 1014 N N . SER A 1 136 ? -5.710 13.453 -3.046 1.00 83.12 136 SER A N 1
ATOM 1015 C CA . SER A 1 136 ? -4.577 13.467 -2.106 1.00 83.12 136 SER A CA 1
ATOM 1016 C C . SER A 1 136 ? -4.952 13.201 -0.631 1.00 83.12 136 SER A C 1
ATOM 1018 O O . SER A 1 136 ? -4.153 13.458 0.271 1.00 83.12 136 SER A O 1
ATOM 1020 N N . ALA A 1 137 ? -6.144 12.655 -0.348 1.00 88.62 137 ALA A N 1
ATOM 1021 C CA . ALA A 1 137 ? -6.536 12.356 1.026 1.00 88.62 137 ALA A CA 1
ATOM 1022 C C . ALA A 1 137 ? -5.675 11.248 1.649 1.00 88.62 137 ALA A C 1
ATOM 1024 O O . ALA A 1 137 ? -5.411 10.205 1.042 1.00 88.62 137 ALA A O 1
ATOM 1025 N N . ARG A 1 138 ? -5.266 11.447 2.906 1.00 90.44 138 ARG A N 1
ATOM 1026 C CA . ARG A 1 138 ? -4.565 10.416 3.681 1.00 90.44 138 ARG A CA 1
ATOM 1027 C C . ARG A 1 138 ? -5.570 9.533 4.403 1.00 90.44 138 ARG A C 1
ATOM 1029 O O . ARG A 1 138 ? -6.493 10.025 5.038 1.00 90.44 138 ARG A O 1
ATOM 1036 N N . PHE A 1 139 ? -5.340 8.228 4.355 1.00 92.62 139 PHE A N 1
ATOM 1037 C CA . PHE A 1 139 ? -6.150 7.209 5.019 1.00 92.62 139 PHE A CA 1
ATOM 1038 C C . PHE A 1 139 ? -5.323 6.482 6.072 1.00 92.62 139 PHE A C 1
ATOM 1040 O O . PHE A 1 139 ? -4.195 6.067 5.785 1.00 92.62 139 PHE A O 1
ATOM 1047 N N . LYS A 1 140 ? -5.877 6.289 7.272 1.00 93.81 140 LYS A N 1
ATOM 1048 C CA . LYS A 1 140 ? -5.221 5.506 8.326 1.00 93.81 140 LYS A CA 1
ATOM 1049 C C . LYS A 1 140 ? -6.232 4.757 9.195 1.00 93.81 140 LYS A C 1
ATOM 1051 O O . LYS A 1 140 ? -7.359 5.204 9.376 1.00 93.81 140 LYS A O 1
ATOM 1056 N N . ALA A 1 141 ? -5.812 3.598 9.699 1.00 94.12 141 ALA A N 1
ATOM 1057 C CA . ALA A 1 141 ? -6.585 2.755 10.604 1.00 94.12 141 ALA A CA 1
ATOM 1058 C C . ALA A 1 141 ? -6.137 2.967 12.060 1.00 94.12 141 ALA A C 1
ATOM 1060 O O . ALA A 1 141 ? -4.943 3.133 12.314 1.00 94.12 141 ALA A O 1
ATOM 1061 N N . PHE A 1 142 ? -7.083 2.930 12.994 1.00 92.38 142 PHE A N 1
ATOM 1062 C CA . PHE A 1 142 ? -6.910 3.237 14.412 1.00 92.38 142 PHE A CA 1
ATOM 1063 C C . PHE A 1 142 ? -7.664 2.232 15.280 1.00 92.38 142 PHE A C 1
ATOM 1065 O O . PHE A 1 142 ? -8.695 1.703 14.870 1.00 92.38 142 PHE A O 1
ATOM 1072 N N . ALA A 1 143 ? -7.153 1.981 16.485 1.00 90.94 143 ALA A N 1
ATOM 1073 C CA . ALA A 1 143 ? -7.826 1.142 17.479 1.00 90.94 143 ALA A CA 1
ATOM 1074 C C . ALA A 1 143 ? -8.912 1.906 18.257 1.00 90.94 143 ALA A C 1
ATOM 1076 O O . ALA A 1 143 ? -9.805 1.295 18.837 1.00 90.94 143 ALA A O 1
ATOM 1077 N N . THR A 1 144 ? -8.839 3.239 18.271 1.00 90.50 144 THR A N 1
ATOM 1078 C CA . THR A 1 144 ? -9.788 4.113 18.962 1.00 90.50 144 THR A CA 1
ATOM 1079 C C . THR A 1 144 ? -10.486 5.030 17.961 1.00 90.50 144 THR A C 1
ATOM 1081 O O . THR A 1 144 ? -9.921 5.410 16.930 1.00 90.50 144 THR A O 1
ATOM 1084 N N . LYS A 1 145 ? -11.738 5.384 18.264 1.00 89.94 145 LYS A N 1
ATOM 1085 C CA . LYS A 1 145 ? -12.516 6.332 17.458 1.00 89.94 145 LYS A CA 1
ATOM 1086 C C . LYS A 1 145 ? -11.913 7.740 17.527 1.00 89.94 145 LYS A C 1
ATOM 1088 O O . LYS A 1 145 ? -11.801 8.403 16.503 1.00 89.94 145 LYS A O 1
ATOM 1093 N N . GLU A 1 146 ? -11.478 8.157 18.713 1.00 90.31 146 GLU A N 1
ATOM 1094 C CA . GLU A 1 146 ? -10.901 9.481 18.968 1.00 90.31 146 GLU A CA 1
ATOM 1095 C C . GLU A 1 146 ? -9.646 9.744 18.122 1.00 90.31 146 GLU A C 1
ATOM 1097 O O . GLU A 1 146 ? -9.545 10.787 17.473 1.00 90.31 146 GLU A O 1
ATOM 1102 N N . ASP A 1 147 ? -8.728 8.775 18.027 1.00 90.56 147 ASP A N 1
ATOM 1103 C CA . ASP A 1 147 ? -7.529 8.929 17.194 1.00 90.56 147 ASP A CA 1
ATOM 1104 C C . ASP A 1 147 ? -7.877 9.067 15.704 1.00 90.56 147 ASP A C 1
ATOM 1106 O O . ASP A 1 147 ? -7.244 9.840 14.977 1.00 90.56 147 ASP A O 1
ATOM 1110 N N . ALA A 1 148 ? -8.903 8.343 15.244 1.00 92.19 148 ALA A N 1
ATOM 1111 C CA . ALA A 1 148 ? -9.386 8.449 13.872 1.00 92.19 148 ALA A CA 1
ATOM 1112 C C . ALA A 1 148 ? -10.001 9.826 13.590 1.00 92.19 148 ALA A C 1
ATOM 1114 O O . ALA A 1 148 ? -9.775 10.383 12.513 1.00 92.19 148 ALA A O 1
ATOM 1115 N N . GLU A 1 149 ? -10.737 10.389 14.552 1.00 90.19 149 GLU A N 1
ATOM 1116 C CA . GLU A 1 149 ? -11.325 11.727 14.446 1.00 90.19 149 GLU A CA 1
ATOM 1117 C C . GLU A 1 149 ? -10.248 12.813 14.418 1.00 90.19 149 GLU A C 1
ATOM 1119 O O . GLU A 1 149 ? -10.291 13.689 13.553 1.00 90.19 149 GLU A O 1
ATOM 1124 N N . ASN A 1 150 ? -9.251 12.734 15.303 1.00 89.19 150 ASN A N 1
ATOM 1125 C CA . ASN A 1 150 ? -8.121 13.668 15.334 1.00 89.19 150 ASN A CA 1
ATOM 1126 C C . ASN A 1 150 ? -7.343 13.661 14.013 1.00 89.19 150 ASN A C 1
ATOM 1128 O O . ASN A 1 150 ? -6.992 14.715 13.479 1.00 89.19 150 ASN A O 1
ATOM 1132 N N . PHE A 1 151 ? -7.132 12.473 13.440 1.00 90.06 151 PHE A N 1
ATOM 1133 C CA . PHE A 1 151 ? -6.504 12.331 12.131 1.00 90.06 151 PHE A CA 1
ATOM 1134 C C . PHE A 1 151 ? -7.356 12.913 11.002 1.00 90.06 151 PHE A C 1
ATOM 1136 O O . PHE A 1 151 ? -6.820 13.620 10.153 1.00 90.06 151 PHE A O 1
ATOM 1143 N N . ALA A 1 152 ? -8.663 12.639 10.988 1.00 89.81 152 ALA A N 1
ATOM 1144 C CA . ALA A 1 152 ? -9.566 13.133 9.950 1.00 89.81 152 ALA A CA 1
ATOM 1145 C C . ALA A 1 152 ? -9.694 14.665 9.956 1.00 89.81 152 ALA A C 1
ATOM 1147 O O . ALA A 1 152 ? -9.833 15.269 8.896 1.00 89.81 152 ALA A O 1
ATOM 1148 N N . LYS A 1 153 ? -9.589 15.294 11.134 1.00 84.81 153 LYS A N 1
ATOM 1149 C CA . LYS A 1 153 ? -9.608 16.756 11.313 1.00 84.81 153 LYS A CA 1
ATOM 1150 C C . LYS A 1 153 ? -8.313 17.447 10.870 1.00 84.81 153 LYS A C 1
ATOM 1152 O O . LYS A 1 153 ? -8.217 18.664 10.965 1.00 84.81 153 LYS A O 1
ATOM 1157 N N . GLY A 1 154 ? -7.283 16.701 10.462 1.00 75.62 154 GLY A N 1
ATOM 1158 C CA . GLY A 1 154 ? -5.982 17.288 10.133 1.00 75.62 154 GLY A CA 1
ATOM 1159 C C . GLY A 1 154 ? -5.263 17.905 11.338 1.00 75.62 154 GLY A C 1
ATOM 1160 O O . GLY A 1 154 ? -4.207 18.514 11.164 1.00 75.62 154 GLY A O 1
ATOM 1161 N N . VAL A 1 155 ? -5.773 17.692 12.562 1.00 62.22 155 VAL A N 1
ATOM 1162 C CA . VAL A 1 155 ? -5.097 18.024 13.823 1.00 62.22 155 VAL A CA 1
ATOM 1163 C C . VAL A 1 155 ? -4.012 16.976 14.043 1.00 62.22 155 VAL A C 1
ATOM 1165 O O . VAL A 1 155 ? -4.029 16.140 14.942 1.00 62.22 155 VAL A O 1
ATOM 1168 N N . CYS A 1 156 ? -3.023 17.004 13.161 1.00 52.66 156 CYS A N 1
ATOM 1169 C CA . CYS A 1 156 ? -1.723 16.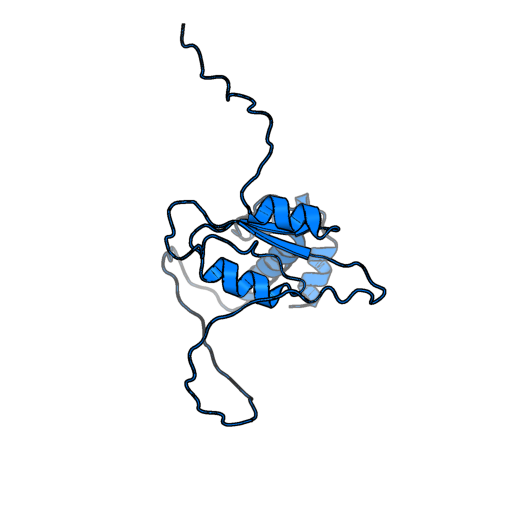476 13.472 1.00 52.66 156 CYS A CA 1
ATOM 1170 C C . CYS A 1 156 ? -1.128 17.460 14.481 1.00 52.66 156 CYS A C 1
ATOM 1172 O O . CYS A 1 156 ? -0.458 18.416 14.096 1.00 52.66 156 CYS A O 1
ATOM 1174 N N . VAL A 1 157 ? -1.363 17.230 15.776 1.00 46.22 157 VAL A N 1
ATOM 1175 C CA . VAL A 1 157 ? -0.483 17.721 16.849 1.00 46.22 157 VAL A CA 1
ATOM 1176 C C . VAL A 1 157 ? 0.878 17.039 16.691 1.00 46.22 157 VAL A C 1
ATOM 1178 O O . VAL A 1 157 ? 1.342 16.279 17.532 1.00 46.22 157 VAL A O 1
ATOM 1181 N N . SER A 1 158 ? 1.531 17.269 15.555 1.00 46.47 158 SER A N 1
ATOM 1182 C CA . SER A 1 158 ? 2.971 17.192 15.499 1.00 46.47 158 SER A CA 1
ATOM 1183 C C . SER A 1 158 ? 3.450 18.416 16.265 1.00 46.47 158 SER A C 1
ATOM 1185 O O . SER A 1 158 ? 3.186 19.532 15.808 1.00 46.47 158 SER A O 1
ATOM 1187 N N . PRO A 1 159 ? 4.145 18.269 17.408 1.00 48.12 159 PRO A N 1
ATOM 1188 C CA . PRO A 1 159 ? 5.007 19.346 17.844 1.00 48.12 159 PRO A CA 1
ATOM 1189 C C . PRO A 1 159 ? 5.927 19.610 16.659 1.00 48.12 159 PRO A C 1
ATOM 1191 O O . PRO A 1 159 ? 6.656 18.722 16.217 1.00 48.12 159 PRO A O 1
ATOM 1194 N N . HIS A 1 160 ? 5.773 20.797 16.088 1.00 41.97 160 HIS A N 1
ATOM 1195 C CA . HIS A 1 160 ? 6.594 21.355 15.037 1.00 41.97 160 HIS A CA 1
ATOM 1196 C C . HIS A 1 160 ? 8.062 21.072 15.373 1.00 41.97 160 HIS A C 1
ATOM 1198 O O . HIS A 1 160 ? 8.677 21.772 16.175 1.00 41.97 160 HIS A O 1
ATOM 1204 N N . LYS A 1 161 ? 8.621 19.999 14.809 1.00 49.31 161 LYS A N 1
ATOM 1205 C CA . LYS A 1 161 ? 10.059 19.894 14.640 1.00 49.31 161 LYS A CA 1
ATOM 1206 C C . LYS A 1 161 ? 10.322 20.656 13.351 1.00 49.31 161 LYS A C 1
ATOM 1208 O O . LYS A 1 161 ? 10.024 20.101 12.292 1.00 49.31 161 LYS A O 1
ATOM 1213 N N . PRO A 1 162 ? 10.788 21.918 13.414 1.00 43.41 162 PRO A N 1
ATOM 1214 C CA . PRO A 1 162 ? 11.240 22.579 12.208 1.00 43.41 162 PRO A CA 1
ATOM 1215 C C . PRO A 1 162 ? 12.308 21.680 11.593 1.00 43.41 162 PRO A C 1
ATOM 1217 O O . PRO A 1 162 ? 13.245 21.248 12.271 1.00 43.41 162 PRO A O 1
ATOM 1220 N N . SER A 1 163 ? 12.107 21.337 10.325 1.00 47.62 163 SER A N 1
ATOM 1221 C CA . SER A 1 163 ? 13.156 20.767 9.492 1.00 47.62 163 SER A CA 1
ATOM 1222 C C . SER A 1 163 ? 14.390 21.661 9.644 1.00 47.62 163 SER A C 1
ATOM 1224 O O . SER A 1 163 ? 14.242 22.872 9.475 1.00 47.62 163 SER A O 1
ATOM 1226 N N . PRO A 1 164 ? 15.580 21.140 9.992 1.00 48.19 164 PRO A N 1
ATOM 1227 C CA . PRO A 1 164 ? 16.770 21.970 10.006 1.00 48.19 164 PRO A CA 1
ATOM 1228 C C . PRO A 1 164 ? 17.049 22.379 8.559 1.00 48.19 164 PRO A C 1
ATOM 1230 O O . PRO A 1 164 ? 17.490 21.569 7.740 1.00 48.19 164 PRO A O 1
ATOM 1233 N N . GLU A 1 165 ? 16.722 23.624 8.225 1.00 49.59 165 GLU A N 1
ATOM 1234 C CA . GLU A 1 165 ? 17.207 24.252 7.007 1.00 49.59 165 GLU A CA 1
ATOM 1235 C C . GLU A 1 165 ? 18.734 24.200 7.049 1.00 49.59 165 GLU A C 1
ATOM 1237 O O . GLU A 1 165 ? 19.367 24.549 8.048 1.00 49.59 165 GLU A O 1
ATOM 1242 N N . LYS A 1 166 ? 19.331 23.669 5.982 1.00 48.28 166 LYS A N 1
ATOM 1243 C CA . LYS A 1 166 ? 20.781 23.614 5.835 1.00 48.28 166 LYS A CA 1
ATOM 1244 C C . LYS A 1 166 ? 21.322 25.042 5.810 1.00 48.28 166 LYS A C 1
ATOM 1246 O O . LYS A 1 166 ? 21.222 25.716 4.787 1.00 48.28 166 LYS A O 1
ATOM 1251 N N . THR A 1 167 ? 21.954 25.466 6.896 1.00 49.12 167 THR A N 1
ATOM 1252 C CA . THR A 1 167 ? 22.865 26.610 6.892 1.00 49.12 167 THR A CA 1
ATOM 1253 C C . THR A 1 167 ? 24.024 26.271 5.953 1.00 49.12 167 THR A C 1
ATOM 1255 O O . THR A 1 167 ? 24.857 25.423 6.272 1.00 49.12 167 THR A O 1
ATOM 1258 N N . SER A 1 168 ? 24.034 26.869 4.761 1.00 55.78 168 SER A N 1
ATOM 1259 C CA . SER A 1 168 ? 25.215 26.867 3.895 1.00 55.78 168 SER A CA 1
ATOM 1260 C C . SER A 1 168 ? 26.178 27.915 4.442 1.00 55.78 168 SER A C 1
ATOM 1262 O O . SER A 1 168 ? 25.799 29.078 4.575 1.00 55.78 168 SER A O 1
ATOM 1264 N N . ALA A 1 169 ? 27.366 27.461 4.833 1.00 56.75 169 ALA A N 1
ATOM 1265 C CA . ALA A 1 169 ? 28.518 28.302 5.137 1.00 56.75 169 ALA A CA 1
ATOM 1266 C C . ALA A 1 169 ? 29.271 28.646 3.847 1.00 56.75 169 ALA A C 1
ATOM 1268 O O . ALA A 1 169 ? 29.249 27.796 2.924 1.00 56.75 169 ALA A O 1
#

InterPro domains:
  IPR003887 LEM domain [PF03020] (9-44)
  IPR003887 LEM domain [PS50954] (5-49)
  IPR003887 LEM domain [SM00540] (6-49)
  IPR011015 LEM/LEM-like domain superfamily [G3DSA:1.10.720.40] (6-53)
  IPR011015 LEM/LEM-like domain superfamily [SSF63451] (5-50)
  IPR011320 Ribonuclease H1, N-terminal [PF01693] (118-151)

Organism: Cirrhinus mrigala (NCBI:txid683832)

Radius of gyration: 25.74 Å; chains: 1; bounding box: 65×56×54 Å

pLDDT: mean 71.8, std 21.77, range [30.61, 94.75]

Foldseek 3Di:
DVVQLVVLVVDDPVRLVVLCVVLVHDDDDDDPVCSSVSSVVSVVSVVVVVPDDDDDDDDDDDDDDDDDDDDDDDDDDDDDDDDDDDDDDDDDDDDDDQQKKKFKAADPPDPPPPPDDTLIDSDPVSSVVVVVVRPPIDMDIDSDRVVSSCVSNVVPPPPDPDDPDDDDD